Protein AF-A0A660HLT3-F1 (afdb_monomer_lite)

Foldseek 3Di:
DPPVPPPPPPPVVVVVVLVVLVVPDPDSVVVVVVVVVVVVVQCVQQVQLVVVVVVVCVVVVDDDPVNSVVSCVVRPRDD

Structure (mmCIF, N/CA/C/O backbone):
data_AF-A0A660HLT3-F1
#
_entry.id   AF-A0A660HLT3-F1
#
loop_
_atom_site.group_PDB
_atom_site.id
_atom_site.type_symbol
_atom_site.label_atom_id
_atom_site.label_alt_id
_atom_site.label_comp_id
_atom_site.label_asym_id
_atom_site.label_entity_id
_atom_site.label_seq_id
_atom_site.pdbx_PDB_ins_code
_atom_site.Cartn_x
_atom_site.Cartn_y
_atom_site.Cartn_z
_atom_site.occupancy
_atom_site.B_iso_or_equiv
_atom_site.auth_seq_id
_atom_site.auth_comp_id
_atom_site.auth_asym_id
_atom_site.auth_atom_id
_atom_site.pdbx_PDB_model_num
ATOM 1 N N . MET A 1 1 ? -6.138 -25.942 11.377 1.00 43.09 1 MET A N 1
ATOM 2 C CA . MET A 1 1 ? -6.697 -25.027 10.356 1.00 43.09 1 MET A CA 1
ATOM 3 C C . MET A 1 1 ? -6.760 -25.765 9.022 1.00 43.09 1 MET A C 1
ATOM 5 O O . MET A 1 1 ? -5.720 -26.272 8.610 1.00 43.09 1 MET A O 1
ATOM 9 N N . PRO A 1 2 ? -7.930 -25.892 8.371 1.00 41.78 2 PRO A N 1
ATOM 10 C CA . PRO A 1 2 ? -8.033 -26.474 7.031 1.00 41.78 2 PRO A CA 1
ATOM 11 C C . PRO A 1 2 ? -7.196 -25.661 6.035 1.00 41.78 2 PRO A C 1
ATOM 13 O O . PRO A 1 2 ? -7.348 -24.442 5.962 1.00 41.78 2 PRO A O 1
ATOM 16 N N . LYS A 1 3 ? -6.330 -26.317 5.249 1.00 47.44 3 LYS A N 1
ATOM 17 C CA . LYS A 1 3 ? -5.516 -25.658 4.203 1.00 47.44 3 LYS A CA 1
ATOM 18 C C . LYS A 1 3 ? -6.367 -24.932 3.147 1.00 47.44 3 LYS A C 1
ATOM 20 O O . LYS A 1 3 ? -5.860 -24.043 2.481 1.00 47.44 3 LYS A O 1
ATOM 25 N N . SER A 1 4 ? -7.652 -25.276 3.032 1.00 51.22 4 SER A N 1
ATOM 26 C CA . SER A 1 4 ? -8.628 -24.665 2.121 1.00 51.22 4 SER A CA 1
ATOM 27 C C . SER A 1 4 ? -9.086 -23.255 2.512 1.00 51.22 4 SER A C 1
ATOM 29 O O . SER A 1 4 ? -9.697 -22.577 1.694 1.00 51.22 4 SER A O 1
ATOM 31 N N . LEU A 1 5 ? -8.813 -22.811 3.744 1.00 44.88 5 LEU A N 1
ATOM 32 C CA . LEU A 1 5 ? -9.184 -21.479 4.242 1.00 44.88 5 LEU A CA 1
ATOM 33 C C . LEU A 1 5 ? -8.002 -20.502 4.278 1.00 44.88 5 LEU A C 1
ATOM 35 O O . LEU A 1 5 ? -8.192 -19.315 4.538 1.00 44.88 5 LEU A O 1
ATOM 39 N N . ALA A 1 6 ? -6.785 -20.982 4.015 1.00 48.81 6 ALA A N 1
ATOM 40 C CA . ALA A 1 6 ? -5.657 -20.105 3.758 1.00 48.81 6 ALA A CA 1
ATOM 41 C C . ALA A 1 6 ? -5.811 -19.586 2.325 1.00 48.81 6 ALA A C 1
ATOM 43 O O . ALA A 1 6 ? -5.613 -20.336 1.372 1.00 48.81 6 ALA A O 1
ATOM 44 N N . GLY A 1 7 ? -6.220 -18.323 2.164 1.00 48.16 7 GLY A N 1
ATOM 45 C CA . GLY A 1 7 ? -6.213 -17.680 0.850 1.00 48.16 7 GLY A CA 1
ATOM 46 C C . GLY A 1 7 ? -4.846 -17.861 0.186 1.00 48.16 7 GLY A C 1
ATOM 47 O O . GLY A 1 7 ? -3.825 -17.877 0.878 1.00 48.16 7 GLY A O 1
ATOM 48 N N . TYR A 1 8 ? -4.833 -18.009 -1.142 1.00 46.06 8 TYR A N 1
ATOM 49 C CA . TYR A 1 8 ? -3.629 -18.118 -1.977 1.00 46.06 8 TYR A CA 1
ATOM 50 C C . TYR A 1 8 ? -2.846 -16.792 -1.985 1.00 46.06 8 TYR A C 1
ATOM 52 O O . TYR A 1 8 ? -2.672 -16.152 -3.018 1.00 46.06 8 TYR A O 1
ATOM 60 N N . GLY A 1 9 ? -2.424 -16.325 -0.813 1.00 49.72 9 GLY A N 1
ATOM 61 C CA . GLY A 1 9 ? -1.740 -15.058 -0.641 1.00 49.72 9 GLY A CA 1
ATOM 62 C C . GLY A 1 9 ? -0.440 -15.016 -1.436 1.00 49.72 9 GLY A C 1
ATOM 63 O O . GLY A 1 9 ? 0.296 -16.004 -1.520 1.00 49.72 9 GLY A O 1
ATOM 64 N N . SER A 1 10 ? -0.166 -13.838 -1.999 1.00 55.41 10 SER A N 1
ATOM 65 C CA . SER A 1 10 ? 1.087 -13.412 -2.634 1.00 55.41 10 SER A CA 1
ATOM 66 C C . SER A 1 10 ? 1.487 -14.122 -3.932 1.00 55.41 10 SER A C 1
ATOM 68 O O . SER A 1 10 ? 2.094 -13.484 -4.789 1.00 55.41 10 SER A O 1
ATOM 70 N N . SER A 1 11 ? 1.153 -15.398 -4.120 1.00 56.78 11 SER A N 1
ATOM 71 C CA . SER A 1 11 ? 1.617 -16.190 -5.268 1.00 56.78 11 SER A CA 1
ATOM 72 C C . SER A 1 11 ? 0.770 -15.953 -6.519 1.00 56.78 11 SER A C 1
ATOM 74 O O . SER A 1 11 ? 1.325 -15.810 -7.606 1.00 56.78 11 SER A O 1
ATOM 76 N N . ALA A 1 12 ? -0.553 -15.856 -6.361 1.00 62.31 12 ALA A N 1
ATOM 77 C CA . ALA A 1 12 ? -1.469 -15.532 -7.454 1.00 62.31 12 ALA A CA 1
ATOM 78 C C . ALA A 1 12 ? -1.272 -14.081 -7.931 1.00 62.31 12 ALA A C 1
ATOM 80 O O . ALA A 1 12 ? -1.070 -13.848 -9.119 1.00 62.31 12 ALA A O 1
ATOM 81 N N . ASP A 1 13 ? -1.175 -13.130 -6.995 1.00 63.12 13 ASP A N 1
ATOM 82 C CA . ASP A 1 13 ? -0.948 -11.712 -7.310 1.00 63.12 13 ASP A CA 1
ATOM 83 C C . ASP A 1 13 ? 0.393 -11.480 -8.027 1.00 63.12 13 ASP A C 1
ATOM 85 O O . ASP A 1 13 ? 0.480 -10.694 -8.972 1.00 63.12 13 ASP A O 1
ATOM 89 N N . ASN A 1 14 ? 1.449 -12.203 -7.624 1.00 67.19 14 ASN A N 1
ATOM 90 C CA . ASN A 1 14 ? 2.733 -12.152 -8.324 1.00 67.19 14 ASN A CA 1
ATOM 91 C C . ASN A 1 14 ? 2.633 -12.713 -9.743 1.00 67.19 14 ASN A C 1
ATOM 93 O O . ASN A 1 14 ? 3.264 -12.158 -10.634 1.00 67.19 14 ASN A O 1
ATOM 97 N N . GLN A 1 15 ? 1.883 -13.797 -9.966 1.00 71.81 15 GLN A N 1
ATOM 98 C CA . GLN A 1 15 ? 1.718 -14.380 -11.301 1.00 71.81 15 GLN A CA 1
ATOM 99 C C . GLN A 1 15 ? 0.959 -13.444 -12.243 1.00 71.81 15 GLN A C 1
ATOM 101 O O . GLN A 1 15 ? 1.341 -13.320 -13.409 1.00 71.81 15 GLN A O 1
ATOM 106 N N . ASP A 1 16 ? -0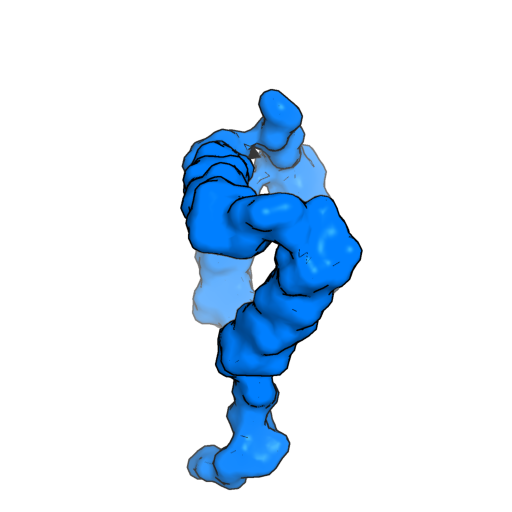.066 -12.753 -11.747 1.00 70.31 16 ASP A N 1
ATOM 107 C CA . ASP A 1 16 ? -0.826 -11.784 -12.537 1.00 70.31 16 ASP A CA 1
ATOM 108 C C . ASP A 1 16 ? -0.000 -10.530 -12.849 1.00 70.31 16 ASP A C 1
ATOM 110 O O . ASP A 1 16 ? 0.023 -10.077 -13.999 1.00 70.31 16 ASP A O 1
ATOM 114 N N . ALA A 1 17 ? 0.772 -10.029 -11.881 1.00 67.88 17 ALA A N 1
ATOM 115 C CA . ALA A 1 17 ? 1.733 -8.953 -12.115 1.00 67.88 17 ALA A CA 1
ATOM 116 C C . ALA A 1 17 ? 2.814 -9.3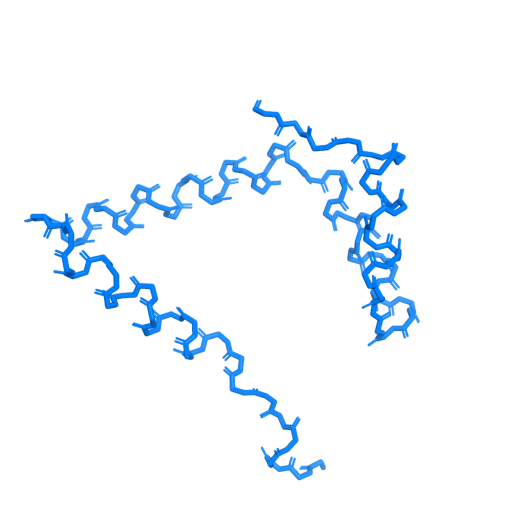54 -13.141 1.00 67.88 17 ALA A C 1
ATOM 118 O O . ALA A 1 17 ? 3.125 -8.579 -14.049 1.00 67.88 17 ALA A O 1
ATOM 119 N N . ASP A 1 18 ? 3.346 -10.579 -13.055 1.00 71.38 18 ASP A N 1
ATOM 120 C CA . ASP A 1 18 ? 4.339 -11.111 -14.001 1.00 71.38 18 ASP A CA 1
ATOM 121 C C . ASP A 1 18 ? 3.742 -11.259 -15.413 1.00 71.38 18 ASP A C 1
ATOM 123 O O . ASP A 1 18 ? 4.401 -10.941 -16.405 1.00 71.38 18 ASP A O 1
ATOM 127 N N . LYS A 1 19 ? 2.471 -11.674 -15.524 1.00 78.00 19 LYS A N 1
ATOM 128 C CA . LYS A 1 19 ? 1.722 -11.724 -16.794 1.00 78.00 19 LYS A CA 1
ATOM 129 C C . LYS A 1 19 ? 1.554 -10.341 -17.418 1.00 78.00 19 LYS A C 1
ATOM 131 O O . LYS A 1 19 ? 1.727 -10.202 -18.629 1.00 78.00 19 LYS A O 1
ATOM 136 N N . LEU A 1 20 ? 1.207 -9.333 -16.619 1.00 73.94 20 LEU A N 1
ATOM 137 C CA . LEU A 1 20 ? 1.037 -7.955 -17.089 1.00 73.94 20 LEU A CA 1
ATOM 138 C C . LEU A 1 20 ? 2.363 -7.344 -17.557 1.00 73.94 20 LEU A C 1
ATOM 140 O O . LEU A 1 20 ? 2.393 -6.708 -18.611 1.00 73.94 20 LEU A O 1
ATOM 144 N N . LEU A 1 21 ? 3.455 -7.597 -16.829 1.00 73.88 21 LEU A N 1
ATOM 145 C CA . LEU A 1 21 ? 4.808 -7.179 -17.208 1.00 73.88 21 LEU A CA 1
ATOM 146 C C . LEU A 1 21 ? 5.258 -7.847 -18.512 1.00 73.88 21 LEU A C 1
ATOM 148 O O . LEU A 1 21 ? 5.684 -7.158 -19.433 1.00 73.88 21 LEU A O 1
ATOM 152 N N . ARG A 1 22 ? 5.093 -9.169 -18.642 1.00 75.62 22 ARG A N 1
ATOM 153 C CA . ARG A 1 22 ? 5.456 -9.918 -19.862 1.00 75.62 22 ARG A CA 1
ATOM 154 C C . ARG A 1 22 ? 4.724 -9.442 -21.115 1.00 75.62 22 ARG A C 1
ATOM 156 O O . ARG A 1 22 ? 5.272 -9.554 -22.203 1.00 75.62 22 ARG A O 1
ATOM 163 N N . ARG A 1 23 ? 3.490 -8.947 -20.975 1.00 77.56 23 ARG A N 1
ATOM 164 C CA . ARG A 1 23 ? 2.679 -8.464 -22.106 1.00 77.56 23 ARG A CA 1
ATOM 165 C C . ARG A 1 23 ? 3.071 -7.074 -22.601 1.00 77.56 23 ARG A C 1
ATOM 167 O O . ARG A 1 23 ? 2.807 -6.775 -23.757 1.00 77.56 23 ARG A O 1
ATOM 174 N N . ASN A 1 24 ? 3.659 -6.240 -21.745 1.00 72.62 24 ASN A N 1
ATOM 175 C CA . ASN A 1 24 ? 3.851 -4.813 -22.028 1.00 72.62 24 ASN A CA 1
ATOM 176 C C . ASN A 1 24 ? 5.316 -4.353 -21.967 1.00 72.62 24 ASN A C 1
ATOM 178 O O . ASN A 1 24 ? 5.598 -3.200 -22.277 1.00 72.62 24 ASN A O 1
ATOM 182 N N . SER A 1 25 ? 6.242 -5.227 -21.565 1.00 75.31 25 SER A N 1
ATOM 183 C CA . SER A 1 25 ? 7.646 -4.886 -21.353 1.00 75.31 25 SER A CA 1
ATOM 184 C C . SER A 1 25 ? 8.557 -5.498 -22.413 1.00 75.31 25 SER A C 1
ATOM 186 O O . SER A 1 25 ? 8.520 -6.701 -22.665 1.00 75.31 25 SER A O 1
ATOM 188 N N . SER A 1 26 ? 9.447 -4.680 -22.973 1.00 76.88 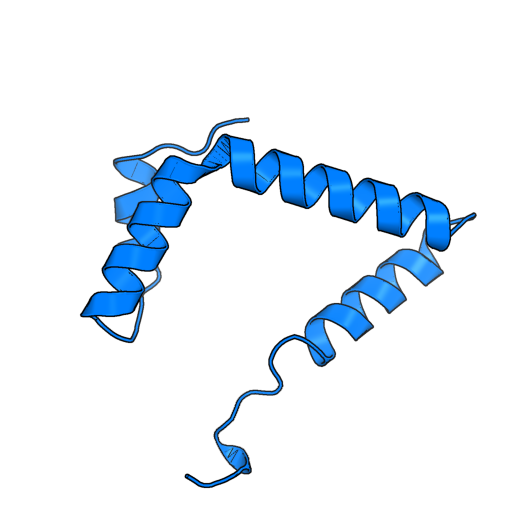26 SER A N 1
ATOM 189 C CA . SER A 1 26 ? 10.574 -5.126 -23.802 1.00 76.88 26 SER A CA 1
ATOM 190 C C . SER A 1 26 ? 11.770 -5.619 -22.970 1.00 76.88 26 SER A C 1
ATOM 192 O O . SER A 1 26 ? 12.672 -6.256 -23.511 1.00 76.88 26 SER A O 1
ATOM 194 N N . ASN A 1 27 ? 11.782 -5.367 -21.653 1.00 80.94 27 ASN A N 1
ATOM 195 C CA . ASN A 1 27 ? 12.790 -5.857 -20.712 1.00 80.94 27 ASN A CA 1
ATOM 196 C C . ASN A 1 27 ? 12.178 -6.090 -19.319 1.00 80.94 27 ASN A C 1
ATOM 198 O O . ASN A 1 27 ? 12.262 -5.253 -18.416 1.00 80.94 27 ASN A O 1
ATOM 202 N N . ILE A 1 28 ? 11.601 -7.280 -19.146 1.00 78.69 28 ILE A N 1
ATOM 203 C CA . ILE A 1 28 ? 10.844 -7.676 -17.950 1.00 78.69 28 ILE A CA 1
ATOM 204 C C . ILE A 1 28 ? 11.658 -7.504 -16.662 1.00 78.69 28 ILE A C 1
ATOM 206 O O . ILE A 1 28 ? 11.112 -7.087 -15.644 1.00 78.69 28 ILE A O 1
ATOM 210 N N . SER A 1 29 ? 12.960 -7.813 -16.685 1.00 77.31 29 SER A N 1
ATOM 211 C CA . SER A 1 29 ? 13.809 -7.711 -15.492 1.00 77.31 29 SER A CA 1
ATOM 212 C C . SER A 1 29 ? 13.959 -6.262 -15.033 1.00 77.31 29 SER A C 1
ATOM 214 O O . SER A 1 29 ? 13.806 -5.969 -13.847 1.00 77.31 29 SER A O 1
ATOM 216 N N . LYS A 1 30 ? 14.222 -5.353 -15.978 1.00 79.44 30 LYS A N 1
ATOM 217 C CA . LYS A 1 30 ? 14.379 -3.924 -15.698 1.00 79.44 30 LYS A CA 1
ATOM 218 C C . LYS A 1 30 ? 13.065 -3.304 -15.226 1.00 79.44 30 LYS A C 1
ATOM 220 O O . LYS A 1 30 ? 13.056 -2.583 -14.231 1.00 79.44 30 LYS A O 1
ATOM 225 N N . ASP A 1 31 ? 11.956 -3.636 -15.878 1.00 77.62 31 ASP A N 1
ATOM 226 C CA . ASP A 1 31 ? 10.650 -3.068 -15.532 1.00 77.62 31 ASP A CA 1
ATOM 227 C C . ASP A 1 31 ? 10.113 -3.614 -14.207 1.00 77.62 31 ASP A C 1
ATOM 229 O O . ASP A 1 31 ? 9.503 -2.876 -13.435 1.00 77.62 31 ASP A O 1
ATOM 233 N N . ARG A 1 32 ? 10.424 -4.870 -13.866 1.00 78.31 32 ARG A N 1
ATOM 234 C CA . ARG A 1 32 ? 10.145 -5.425 -12.536 1.00 78.31 32 ARG A CA 1
ATOM 235 C C . ARG A 1 32 ? 10.928 -4.699 -11.444 1.00 78.31 32 ARG A C 1
ATOM 237 O O . ARG A 1 32 ? 10.387 -4.443 -10.369 1.00 78.31 32 ARG A O 1
ATOM 244 N N . GLU A 1 33 ? 12.191 -4.365 -11.699 1.00 83.31 33 GLU A N 1
ATOM 245 C CA . GLU A 1 33 ? 13.009 -3.608 -10.751 1.00 83.31 33 GLU A CA 1
ATOM 246 C C . GLU A 1 33 ? 12.492 -2.173 -10.572 1.00 83.31 33 GLU A C 1
ATOM 248 O O . GLU A 1 33 ? 12.391 -1.696 -9.439 1.00 83.31 33 GLU A O 1
ATOM 253 N N . LEU A 1 34 ? 12.105 -1.509 -11.666 1.00 85.19 34 LEU A N 1
ATOM 254 C CA . LEU A 1 34 ? 11.468 -0.189 -11.634 1.00 85.19 34 LEU A CA 1
ATOM 255 C C . LEU A 1 34 ? 10.152 -0.220 -10.851 1.00 85.19 34 LEU A C 1
ATOM 257 O O . LEU A 1 34 ? 9.964 0.601 -9.954 1.00 85.19 34 LEU A O 1
ATOM 261 N N . LEU A 1 35 ? 9.289 -1.205 -11.112 1.00 84.31 35 LEU A N 1
ATOM 262 C CA . LEU A 1 35 ? 8.031 -1.381 -10.388 1.00 84.31 35 LEU A CA 1
ATOM 263 C C . LEU A 1 35 ? 8.277 -1.596 -8.890 1.00 84.31 35 LEU A C 1
ATOM 265 O O . LEU A 1 35 ? 7.628 -0.968 -8.058 1.00 84.31 35 LEU A O 1
ATOM 269 N N . LYS A 1 36 ? 9.260 -2.429 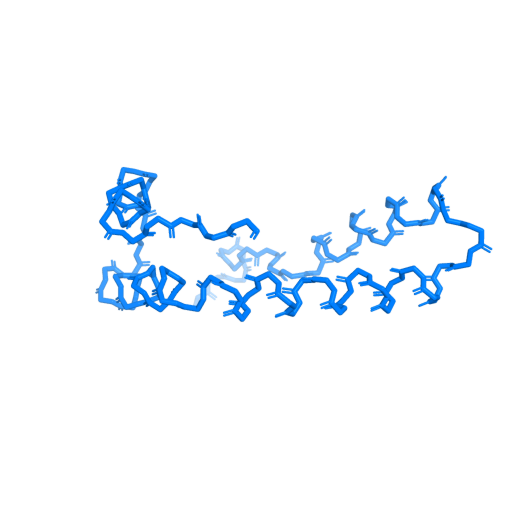-8.527 1.00 85.81 36 LYS A N 1
ATOM 270 C CA . LYS A 1 36 ? 9.636 -2.658 -7.125 1.00 85.81 36 LYS A CA 1
ATOM 271 C C . LYS A 1 36 ? 10.106 -1.370 -6.449 1.00 85.81 36 LYS A C 1
ATOM 273 O O . LYS A 1 36 ? 9.682 -1.095 -5.325 1.00 85.81 36 LYS A O 1
ATOM 278 N N . LYS A 1 37 ? 10.967 -0.589 -7.112 1.00 88.00 37 LYS A N 1
ATOM 279 C CA . LYS A 1 37 ? 11.445 0.707 -6.599 1.00 88.00 37 LYS A CA 1
ATOM 280 C C . LYS A 1 37 ? 10.289 1.682 -6.407 1.00 88.00 37 LYS A C 1
ATOM 282 O O . LYS A 1 37 ? 10.220 2.334 -5.368 1.00 88.00 37 LYS A O 1
ATOM 287 N N . GLU A 1 38 ? 9.360 1.729 -7.353 1.00 87.56 38 GLU A N 1
ATOM 288 C CA . GLU A 1 38 ? 8.202 2.614 -7.271 1.00 87.56 38 GLU A CA 1
ATOM 289 C C . GLU A 1 38 ? 7.237 2.200 -6.154 1.00 87.56 38 GLU A C 1
ATOM 291 O O . GLU A 1 38 ? 6.830 3.038 -5.353 1.00 87.56 38 GLU A O 1
ATOM 296 N N . CYS A 1 39 ? 6.954 0.904 -5.992 1.00 87.50 39 CYS A N 1
ATOM 297 C CA . CYS A 1 39 ? 6.177 0.412 -4.853 1.00 87.50 39 CYS A CA 1
ATOM 298 C C . CYS A 1 39 ? 6.843 0.769 -3.517 1.00 87.50 39 CYS A C 1
ATOM 300 O O . CYS A 1 39 ? 6.172 1.249 -2.605 1.00 87.50 39 CYS A O 1
ATOM 302 N N . GLN A 1 40 ? 8.162 0.588 -3.394 1.00 89.88 40 GLN A N 1
ATOM 303 C CA . GLN A 1 40 ? 8.903 0.984 -2.191 1.00 89.88 40 GLN A CA 1
ATOM 304 C C . GLN A 1 40 ? 8.820 2.494 -1.937 1.00 89.88 40 GLN A C 1
ATOM 306 O O . GLN A 1 40 ? 8.665 2.911 -0.788 1.00 89.88 40 GLN A O 1
ATOM 311 N N . ARG A 1 41 ? 8.894 3.312 -2.994 1.00 92.06 41 ARG A N 1
ATOM 312 C CA . ARG A 1 41 ? 8.731 4.768 -2.914 1.00 92.06 41 ARG A CA 1
ATOM 313 C C . ARG A 1 41 ? 7.338 5.137 -2.407 1.00 92.06 41 ARG A C 1
ATOM 315 O O . ARG A 1 41 ? 7.241 5.914 -1.464 1.00 92.06 41 ARG A O 1
ATOM 322 N N . LEU A 1 42 ? 6.283 4.549 -2.972 1.00 90.06 42 LEU A N 1
ATOM 323 C CA . LEU A 1 42 ? 4.892 4.801 -2.582 1.00 90.06 42 LEU A CA 1
ATOM 324 C C . LEU A 1 42 ? 4.598 4.365 -1.143 1.00 90.06 42 LEU A C 1
ATOM 326 O O . LEU A 1 42 ? 3.902 5.086 -0.427 1.00 90.06 42 LEU A O 1
ATOM 330 N N . ILE A 1 43 ? 5.156 3.230 -0.708 1.00 90.50 43 ILE A N 1
ATOM 331 C CA . ILE A 1 43 ? 5.049 2.755 0.679 1.00 90.50 43 ILE A CA 1
ATOM 332 C C . ILE A 1 43 ? 5.702 3.756 1.633 1.00 90.50 43 ILE A C 1
ATOM 334 O O . ILE A 1 43 ? 5.069 4.162 2.601 1.00 90.50 43 ILE A O 1
ATOM 338 N N . LYS A 1 44 ? 6.931 4.204 1.344 1.00 92.62 44 LYS A N 1
ATOM 339 C CA . LYS A 1 44 ? 7.620 5.215 2.165 1.00 92.62 44 LYS A CA 1
ATOM 340 C C . LYS A 1 44 ? 6.870 6.545 2.191 1.00 92.62 44 LYS A C 1
ATOM 342 O O . LYS A 1 44 ? 6.715 7.156 3.240 1.00 92.62 44 LYS A O 1
ATOM 347 N N . LEU A 1 45 ? 6.377 6.984 1.036 1.00 93.62 45 LEU A N 1
ATOM 348 C CA . LEU A 1 45 ? 5.622 8.226 0.899 1.00 93.62 45 LEU A CA 1
ATOM 349 C C . LEU A 1 45 ? 4.340 8.219 1.751 1.00 93.62 45 LEU A C 1
ATOM 351 O O . LEU A 1 45 ? 3.932 9.260 2.267 1.00 93.62 45 LEU A O 1
ATOM 355 N N . ASN A 1 46 ? 3.739 7.042 1.930 1.00 94.62 46 ASN A N 1
ATOM 356 C CA . ASN A 1 46 ? 2.474 6.832 2.630 1.00 94.62 46 ASN A CA 1
ATOM 357 C C . ASN A 1 46 ? 2.636 6.006 3.915 1.00 94.62 46 ASN A C 1
ATOM 359 O O . ASN A 1 46 ? 1.705 5.327 4.341 1.00 94.62 46 ASN A O 1
ATOM 363 N N . GLU A 1 47 ? 3.804 6.075 4.554 1.00 94.12 47 GLU A N 1
ATOM 364 C CA . GLU A 1 47 ? 4.130 5.251 5.721 1.00 94.12 47 GLU A CA 1
ATOM 365 C C . GLU A 1 47 ? 3.139 5.460 6.876 1.00 94.12 47 GLU A C 1
ATOM 367 O O . GLU A 1 47 ? 2.619 4.498 7.431 1.00 94.12 47 GLU A O 1
ATOM 372 N N . ILE A 1 48 ? 2.791 6.713 7.181 1.00 93.50 48 ILE A N 1
ATOM 373 C CA . ILE A 1 48 ? 1.875 7.060 8.279 1.00 93.50 48 ILE A CA 1
ATOM 374 C C . ILE A 1 48 ? 0.479 6.421 8.109 1.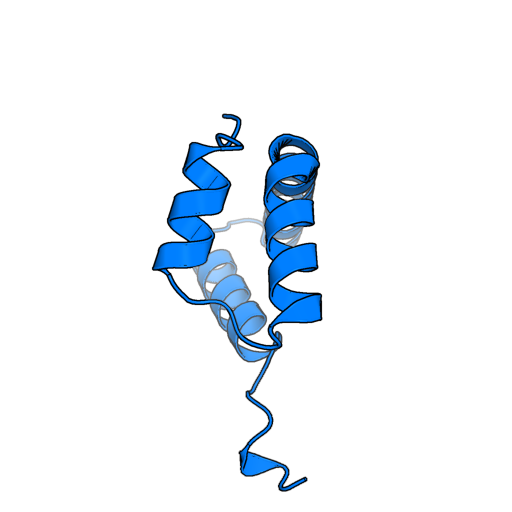00 93.50 48 ILE A C 1
ATOM 376 O O . ILE A 1 48 ? 0.062 5.685 9.007 1.00 93.50 48 ILE A O 1
ATOM 380 N N . PRO A 1 49 ? -0.265 6.644 7.003 1.00 94.00 49 PRO A N 1
ATOM 381 C CA . PRO A 1 49 ? -1.567 6.000 6.824 1.00 94.00 49 PRO A CA 1
ATOM 382 C C . PRO A 1 49 ? -1.473 4.471 6.773 1.00 94.00 49 PRO A C 1
ATOM 384 O O . PRO A 1 49 ? -2.357 3.796 7.300 1.00 94.00 49 PRO A O 1
ATOM 387 N N . LEU A 1 50 ? -0.398 3.909 6.206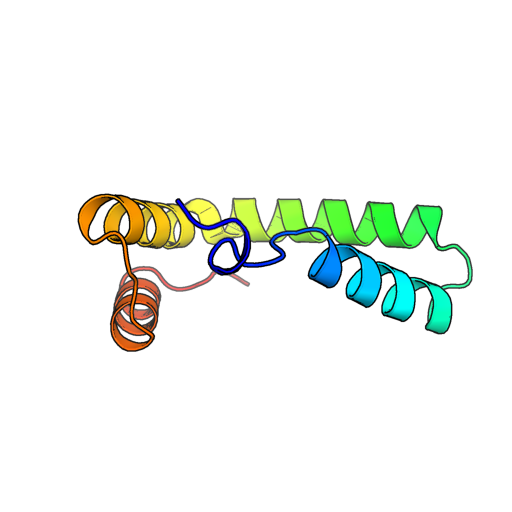 1.00 94.25 50 LEU A N 1
ATOM 388 C CA . LEU A 1 50 ? -0.182 2.459 6.188 1.00 94.25 50 LEU A CA 1
ATOM 389 C C . LEU A 1 50 ? 0.037 1.888 7.595 1.00 94.25 50 LEU A C 1
ATOM 391 O O . LEU A 1 50 ? -0.531 0.843 7.912 1.00 94.25 50 LEU A O 1
ATOM 395 N N . ILE A 1 51 ? 0.781 2.586 8.458 1.00 94.88 51 ILE A N 1
ATOM 396 C CA . ILE A 1 51 ? 0.944 2.212 9.870 1.00 94.88 51 ILE A CA 1
ATOM 397 C C . ILE A 1 51 ? -0.413 2.209 10.574 1.00 94.88 51 ILE A C 1
ATOM 399 O O . ILE A 1 51 ? -0.732 1.247 11.263 1.00 94.88 51 ILE A O 1
ATOM 403 N N . LYS A 1 52 ? -1.259 3.222 10.356 1.00 95.06 52 LYS A N 1
ATOM 404 C CA . LYS A 1 52 ? -2.597 3.278 10.973 1.00 95.06 52 LYS A CA 1
ATOM 405 C C . LYS A 1 52 ? -3.533 2.173 10.493 1.00 95.06 52 LYS A C 1
ATOM 407 O O . LYS A 1 52 ? -4.271 1.601 11.296 1.00 95.06 52 LYS A O 1
ATOM 412 N N . ILE A 1 53 ? -3.456 1.816 9.213 1.00 93.44 53 ILE A N 1
ATOM 413 C CA . ILE A 1 53 ? -4.149 0.646 8.658 1.00 93.44 53 ILE A CA 1
ATOM 414 C C . ILE A 1 53 ? -3.652 -0.639 9.333 1.00 93.44 53 ILE A C 1
ATOM 416 O O . ILE A 1 53 ? -4.468 -1.456 9.763 1.00 93.44 53 ILE A O 1
ATOM 420 N N . ALA A 1 54 ? -2.334 -0.806 9.465 1.00 92.44 54 ALA A N 1
ATOM 421 C CA . ALA A 1 54 ? -1.729 -1.980 10.087 1.00 92.44 54 ALA A CA 1
ATOM 422 C C . ALA A 1 54 ? -2.067 -2.095 11.583 1.00 92.44 54 ALA A C 1
ATOM 424 O O . ALA A 1 54 ? -2.430 -3.179 12.032 1.00 92.44 54 ALA A O 1
ATOM 425 N N . GLU A 1 55 ? -2.019 -0.993 12.338 1.00 92.81 55 GLU A N 1
ATOM 426 C CA . GLU A 1 55 ? -2.432 -0.926 13.747 1.00 92.81 55 GLU A CA 1
ATOM 427 C C . GLU A 1 55 ? -3.889 -1.383 13.900 1.00 92.81 55 GLU A C 1
ATOM 429 O O . GLU A 1 55 ? -4.179 -2.310 14.660 1.00 92.81 55 GLU A O 1
ATOM 434 N N . LYS A 1 56 ? -4.817 -0.791 13.134 1.00 92.56 56 LYS A N 1
ATOM 435 C CA . LYS A 1 56 ? -6.247 -1.126 13.229 1.00 92.56 56 LYS A CA 1
ATOM 436 C C . LYS A 1 56 ? -6.508 -2.584 12.842 1.00 92.56 56 LYS A C 1
ATOM 438 O O . LYS A 1 56 ? -7.233 -3.283 13.551 1.00 92.56 56 LYS A O 1
ATOM 443 N N . LEU A 1 57 ? -5.850 -3.076 11.789 1.00 91.94 57 LEU A N 1
ATOM 444 C CA . LEU A 1 57 ? -5.915 -4.481 11.379 1.00 91.94 57 LEU A CA 1
ATOM 445 C C . LEU A 1 57 ? -5.349 -5.423 12.455 1.00 91.94 57 LEU A C 1
ATOM 447 O O . LEU A 1 57 ? -5.911 -6.494 12.689 1.00 91.94 57 LEU A O 1
ATOM 451 N N . PHE A 1 58 ? -4.265 -5.036 13.132 1.00 90.00 58 PHE A N 1
ATOM 452 C CA . PHE A 1 58 ? -3.654 -5.835 14.192 1.00 90.00 58 PHE A CA 1
ATOM 453 C C . PHE A 1 58 ? -4.605 -6.034 15.377 1.00 90.00 58 PHE A C 1
ATOM 455 O O . PHE A 1 58 ? -4.720 -7.161 15.872 1.00 90.00 58 PHE A O 1
ATOM 462 N N . TYR A 1 59 ? -5.309 -4.978 15.793 1.00 89.94 59 TYR A N 1
ATOM 463 C CA . TYR A 1 59 ? -6.277 -5.040 16.891 1.00 89.94 59 TYR A CA 1
ATOM 464 C C . TYR A 1 59 ? -7.578 -5.745 16.494 1.00 89.94 59 TYR A C 1
ATOM 466 O O . TYR A 1 59 ? -8.031 -6.636 17.207 1.00 89.94 59 TYR A O 1
ATOM 474 N N . GLN A 1 60 ? -8.170 -5.388 15.352 1.00 88.38 60 GLN A N 1
ATOM 475 C CA . GLN A 1 60 ? -9.501 -5.869 14.960 1.00 88.38 60 GLN A CA 1
ATOM 476 C C . GLN A 1 60 ? -9.478 -7.218 14.224 1.00 88.38 60 GLN A C 1
ATOM 478 O O . GLN A 1 60 ? -10.526 -7.838 14.046 1.00 88.38 60 GLN A O 1
ATOM 483 N N . LYS A 1 61 ? -8.304 -7.681 13.768 1.00 85.19 61 LYS A N 1
ATOM 484 C CA . LYS A 1 61 ? -8.085 -8.903 12.956 1.00 85.19 61 LYS A CA 1
ATOM 485 C C . LYS A 1 61 ? -8.817 -8.939 11.608 1.00 85.19 61 LYS A C 1
ATOM 487 O O . LYS A 1 61 ? -8.599 -9.855 10.818 1.00 85.19 61 LYS A O 1
ATOM 492 N N . LYS A 1 62 ? -9.665 -7.950 11.333 1.00 88.31 62 LYS A N 1
ATOM 493 C CA . LYS A 1 62 ? -10.360 -7.672 10.078 1.00 88.31 62 LYS A CA 1
ATOM 494 C C . LYS A 1 62 ? -10.439 -6.160 9.924 1.00 88.31 62 LYS A C 1
ATOM 496 O O . LYS A 1 62 ? -10.475 -5.447 10.919 1.00 88.31 62 LYS A O 1
ATOM 501 N N . LEU A 1 63 ? -10.477 -5.687 8.687 1.00 88.75 63 LEU A N 1
ATOM 502 C CA . LEU A 1 63 ? -10.587 -4.267 8.386 1.00 88.75 63 LEU A CA 1
ATOM 503 C C . LEU A 1 63 ? -11.669 -4.084 7.327 1.00 88.75 63 LEU A C 1
ATOM 505 O O . LEU A 1 63 ? -11.623 -4.735 6.280 1.00 88.75 63 LEU A O 1
ATOM 509 N N . SER A 1 64 ? -12.662 -3.244 7.605 1.00 92.50 64 SER A N 1
ATOM 510 C CA . SER A 1 64 ? -13.700 -2.934 6.626 1.00 92.50 64 SER A CA 1
ATOM 511 C C . SER A 1 64 ? -13.241 -1.824 5.678 1.00 92.50 64 SER A C 1
ATOM 513 O O . SER A 1 64 ? -12.326 -1.051 5.966 1.00 92.50 64 SER A O 1
ATOM 515 N N . ARG A 1 65 ? -13.924 -1.688 4.538 1.00 92.00 65 ARG A N 1
ATOM 516 C CA . ARG A 1 65 ? -13.685 -0.567 3.619 1.00 92.00 65 ARG A CA 1
ATOM 517 C C . ARG A 1 65 ? -13.936 0.791 4.288 1.00 92.00 65 ARG A C 1
ATOM 519 O O . ARG A 1 65 ? -13.231 1.747 3.980 1.00 92.00 65 ARG A O 1
ATOM 526 N N . ALA A 1 66 ? -14.917 0.873 5.188 1.00 93.62 66 ALA A N 1
ATOM 527 C CA . ALA A 1 66 ? -15.233 2.103 5.910 1.00 93.62 66 ALA A CA 1
ATOM 528 C C . ALA A 1 66 ? -14.069 2.534 6.817 1.00 93.62 66 ALA A C 1
ATOM 530 O O . ALA A 1 66 ? -13.700 3.706 6.803 1.00 93.62 66 ALA A O 1
ATOM 531 N N . ASP A 1 67 ? -13.430 1.579 7.500 1.00 91.62 67 ASP A N 1
ATOM 532 C CA . ASP A 1 67 ? -12.264 1.836 8.353 1.00 91.62 67 ASP A CA 1
ATOM 533 C C . ASP A 1 67 ? -11.082 2.399 7.565 1.00 91.62 67 ASP A C 1
ATOM 535 O O . ASP A 1 67 ? -10.431 3.347 7.997 1.00 91.62 67 ASP A O 1
ATOM 539 N N . VAL A 1 68 ? -10.814 1.838 6.383 1.00 92.50 68 VAL A N 1
ATOM 540 C CA . VAL A 1 68 ? -9.742 2.323 5.502 1.00 92.50 68 VAL A CA 1
ATOM 541 C C . VAL A 1 68 ? -10.035 3.746 5.028 1.00 92.50 68 VAL A C 1
ATOM 543 O O . VAL A 1 68 ? -9.146 4.594 5.048 1.00 92.50 68 VAL A O 1
ATOM 546 N N . ILE A 1 69 ? -11.279 4.029 4.628 1.00 94.25 69 ILE A N 1
ATOM 547 C CA . ILE A 1 69 ? -11.690 5.371 4.188 1.00 94.25 69 ILE A CA 1
ATOM 548 C C . ILE A 1 69 ? -11.549 6.383 5.329 1.00 94.25 69 ILE A C 1
ATOM 550 O O . ILE A 1 69 ? -11.072 7.491 5.098 1.00 94.25 69 ILE A O 1
ATOM 554 N N . GLU A 1 70 ? -11.946 6.018 6.546 1.00 95.12 70 GLU A N 1
ATOM 555 C CA . GLU A 1 70 ? -11.789 6.858 7.735 1.00 95.12 70 GLU A CA 1
ATOM 556 C C . GLU A 1 70 ? -10.311 7.170 8.010 1.00 95.12 70 GLU A C 1
ATOM 558 O O . GLU A 1 70 ? -9.947 8.333 8.188 1.00 95.12 70 GLU A O 1
ATOM 563 N N . ILE A 1 71 ? -9.440 6.157 7.963 1.00 93.50 71 ILE A N 1
ATOM 564 C CA . ILE A 1 71 ? -7.998 6.352 8.153 1.00 93.50 71 ILE A CA 1
ATOM 565 C C . ILE A 1 71 ? -7.431 7.275 7.075 1.00 93.50 71 ILE A C 1
ATOM 567 O O . ILE A 1 71 ? -6.699 8.200 7.410 1.00 93.50 71 ILE A O 1
ATOM 571 N N . ILE A 1 72 ? -7.790 7.082 5.804 1.00 93.94 72 ILE A N 1
ATOM 572 C CA . ILE A 1 72 ? -7.306 7.930 4.703 1.00 93.94 72 ILE A CA 1
ATOM 573 C C . ILE A 1 72 ? -7.819 9.372 4.832 1.00 93.94 72 ILE A C 1
ATOM 575 O O . ILE A 1 72 ? -7.115 10.302 4.450 1.00 93.94 72 ILE A O 1
ATOM 579 N N . LYS A 1 73 ? -9.017 9.594 5.387 1.00 94.50 73 LYS A N 1
ATOM 580 C CA . LYS A 1 73 ? -9.511 10.953 5.670 1.00 94.50 73 LYS A CA 1
ATOM 581 C C . LYS A 1 73 ? -8.675 11.654 6.742 1.00 94.50 73 LYS A C 1
ATOM 583 O O . LYS A 1 73 ? -8.360 12.828 6.581 1.00 94.50 73 LYS A O 1
ATOM 588 N N . ASN A 1 74 ? -8.308 10.938 7.804 1.00 94.25 74 ASN A N 1
ATOM 589 C CA . ASN A 1 74 ? -7.522 11.485 8.917 1.00 94.25 74 ASN A CA 1
ATOM 590 C C . ASN A 1 74 ? -6.022 11.580 8.596 1.00 94.25 74 ASN A C 1
ATOM 592 O O . ASN A 1 74 ? -5.324 12.452 9.110 1.00 94.25 74 ASN A O 1
ATOM 596 N N . TYR A 1 75 ? -5.534 10.698 7.725 1.00 93.19 75 TYR A N 1
ATOM 597 C CA . TYR A 1 75 ? -4.151 10.619 7.266 1.00 93.19 75 TYR A CA 1
ATOM 598 C C . TYR A 1 75 ? -4.135 10.543 5.730 1.00 93.19 75 TYR A C 1
ATOM 600 O O . TYR A 1 75 ? -4.035 9.451 5.164 1.00 93.19 75 TYR A O 1
ATOM 608 N N . PRO A 1 76 ? -4.257 11.690 5.035 1.00 91.56 76 PRO A N 1
ATOM 609 C CA . PRO A 1 76 ? -4.335 11.723 3.579 1.00 91.56 76 PRO A CA 1
ATOM 610 C C . PRO A 1 76 ? -3.117 11.101 2.897 1.00 91.56 76 PRO A C 1
ATOM 612 O O . PRO A 1 76 ? -1.975 11.298 3.319 1.00 91.56 76 PRO A O 1
ATOM 615 N N . LEU A 1 77 ? -3.372 10.384 1.800 1.00 91.44 77 LEU A N 1
ATOM 616 C CA . LEU A 1 77 ? -2.317 9.847 0.946 1.00 91.44 77 LEU A CA 1
ATOM 617 C C . LEU A 1 77 ? -1.549 10.988 0.269 1.00 91.44 77 LEU A C 1
ATOM 619 O O . LEU A 1 77 ? -2.139 11.945 -0.239 1.00 91.44 77 LEU A O 1
ATOM 623 N N . LYS A 1 78 ? -0.227 10.858 0.235 1.00 87.75 78 LYS A N 1
ATOM 624 C CA . LYS A 1 78 ? 0.689 11.782 -0.433 1.00 87.75 78 LYS A CA 1
ATOM 625 C C . LYS A 1 78 ? 0.941 11.311 -1.872 1.00 87.75 78 LYS A C 1
ATOM 627 O O . LYS A 1 78 ? 1.049 10.107 -2.119 1.00 87.75 78 LYS A O 1
ATOM 632 N N . LYS A 1 79 ? 0.986 12.272 -2.801 1.00 75.94 79 LYS A N 1
ATOM 633 C CA . LYS A 1 79 ? 1.210 12.072 -4.244 1.00 75.94 79 LYS A CA 1
ATOM 634 C C . LYS A 1 79 ? 2.691 12.185 -4.590 1.00 75.94 79 LYS A C 1
ATOM 636 O O . LYS A 1 79 ? 3.343 13.072 -3.999 1.00 75.94 79 LYS A O 1
#

Sequence (79 aa):
MPKSLAGYGSSADNQDADKLLRRNSSNISKDRELLKKECQRLIKLNEIPLIKIAEKLFYQKKLSRADVIEIIKNYPLKK

Secondary structure (DSSP, 8-state):
--GGGS--TTHHHHHHHHHHHHHH-S-HHHHHHHHHHHHHHHHHHTHHHHHHHHHHHHHHSS--HHHHHHHHHHSPPP-

pLDDT: mean 80.45, std 15.4, range [41.78, 95.12]

Organism: Ziziphus jujuba witches'-broom phytoplasma (NCBI:txid135727)

Radius of gyration: 16.24 Å; chains: 1; bounding box: 30×38×41 Å